Protein AF-A0A1G3KJ27-F1 (afdb_monomer_lite)

pLDDT: mean 82.09, std 8.96, range [42.94, 95.56]

Radius of gyration: 30.32 Å; chains: 1; bounding box: 65×35×82 Å

Structure (mmCIF, N/CA/C/O backbone):
data_AF-A0A1G3KJ27-F1
#
_entry.id   AF-A0A1G3KJ27-F1
#
loop_
_atom_site.group_PDB
_atom_site.id
_atom_site.type_symbol
_atom_site.label_atom_id
_atom_site.label_alt_id
_atom_site.label_comp_id
_atom_site.label_asym_id
_atom_site.label_entity_id
_atom_site.label_seq_id
_atom_site.pdbx_PDB_ins_code
_atom_site.Cartn_x
_atom_site.Cartn_y
_atom_site.Cartn_z
_atom_site.occupancy
_atom_site.B_iso_or_equiv
_atom_site.auth_seq_id
_atom_site.auth_comp_id
_atom_site.auth_asym_id
_atom_site.auth_atom_id
_atom_site.pdbx_PDB_model_num
ATOM 1 N N . MET A 1 1 ? 21.278 -8.487 -33.371 1.00 42.94 1 MET A N 1
ATOM 2 C CA . MET A 1 1 ? 21.089 -7.190 -32.695 1.00 42.94 1 MET A CA 1
ATOM 3 C C . MET A 1 1 ? 19.735 -7.214 -31.997 1.00 42.94 1 MET A C 1
ATOM 5 O O . MET A 1 1 ? 18.710 -7.080 -32.658 1.00 42.94 1 MET A O 1
ATOM 9 N N . GLN A 1 2 ? 19.700 -7.519 -30.700 1.00 53.06 2 GLN A N 1
ATOM 10 C CA . GLN A 1 2 ? 18.449 -7.498 -29.937 1.00 53.06 2 GLN A CA 1
ATOM 11 C C . GLN A 1 2 ? 18.100 -6.024 -29.682 1.00 53.06 2 GLN A C 1
ATOM 13 O O . GLN A 1 2 ? 18.900 -5.280 -29.116 1.00 53.06 2 GLN A O 1
ATOM 18 N N . LYS A 1 3 ? 16.965 -5.556 -30.211 1.00 62.44 3 LYS A N 1
ATOM 1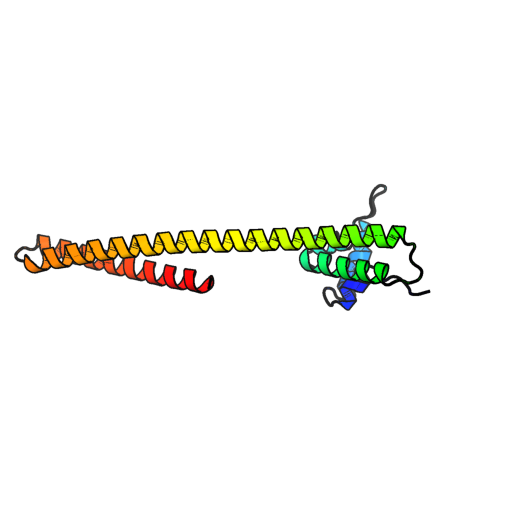9 C CA . LYS A 1 3 ? 16.543 -4.157 -30.074 1.00 62.44 3 LYS A CA 1
ATOM 20 C C . LYS A 1 3 ? 16.188 -3.912 -28.605 1.00 62.44 3 LYS A C 1
ATOM 22 O O . LYS A 1 3 ? 15.282 -4.560 -28.094 1.00 62.44 3 LYS A O 1
ATOM 27 N N . ARG A 1 4 ? 16.905 -2.999 -27.940 1.00 67.38 4 ARG A N 1
ATOM 28 C CA . ARG A 1 4 ? 16.575 -2.572 -26.572 1.00 67.38 4 ARG A CA 1
ATOM 29 C C . ARG A 1 4 ? 15.178 -1.968 -26.567 1.00 67.38 4 ARG A C 1
ATOM 31 O O . ARG A 1 4 ? 14.914 -1.079 -27.381 1.00 67.38 4 ARG A O 1
ATOM 38 N N . LYS A 1 5 ? 14.315 -2.446 -25.672 1.00 79.00 5 LYS A N 1
ATOM 39 C CA . LYS A 1 5 ? 12.977 -1.884 -25.514 1.00 79.00 5 LYS A CA 1
ATOM 40 C C . LYS A 1 5 ? 13.059 -0.535 -24.816 1.00 79.00 5 LYS A C 1
ATOM 42 O O . LYS A 1 5 ? 13.809 -0.358 -23.853 1.00 79.00 5 LYS A O 1
ATOM 47 N N . PHE A 1 6 ? 12.302 0.434 -25.311 1.00 85.62 6 PHE A N 1
ATOM 48 C CA . PHE A 1 6 ? 12.149 1.715 -24.629 1.00 85.62 6 PHE A CA 1
ATOM 49 C C . PHE A 1 6 ? 11.209 1.569 -23.432 1.00 85.62 6 PHE A C 1
ATOM 51 O O . PHE A 1 6 ? 10.337 0.705 -23.418 1.00 85.62 6 PHE A O 1
ATOM 58 N N . ILE A 1 7 ? 11.319 2.473 -22.454 1.00 87.88 7 ILE A N 1
ATOM 59 C CA . ILE A 1 7 ? 10.466 2.441 -21.256 1.00 87.88 7 ILE A CA 1
ATOM 60 C C . ILE A 1 7 ? 8.968 2.423 -21.596 1.00 87.88 7 ILE A C 1
ATOM 62 O O . ILE A 1 7 ? 8.204 1.725 -20.946 1.00 87.88 7 ILE A O 1
ATOM 66 N N . GLY A 1 8 ? 8.551 3.130 -22.653 1.00 88.94 8 GLY A N 1
ATOM 67 C CA . GLY A 1 8 ? 7.165 3.117 -23.125 1.00 88.94 8 GLY A CA 1
ATOM 68 C C . GLY A 1 8 ? 6.716 1.758 -23.670 1.00 88.94 8 GLY A C 1
ATOM 69 O O . GLY A 1 8 ? 5.588 1.356 -23.423 1.00 88.94 8 GLY A O 1
ATOM 70 N N . GLU A 1 9 ? 7.601 1.029 -24.355 1.00 90.31 9 GLU A N 1
ATOM 71 C CA . GLU A 1 9 ? 7.321 -0.328 -24.848 1.00 90.31 9 GLU A CA 1
ATOM 72 C C . GLU A 1 9 ? 7.234 -1.317 -23.676 1.00 90.31 9 GLU A C 1
ATOM 74 O O . GLU A 1 9 ? 6.332 -2.142 -23.631 1.00 90.31 9 GLU A O 1
ATOM 79 N N . ILE A 1 10 ? 8.103 -1.177 -22.670 1.00 91.69 10 ILE A N 1
ATOM 80 C CA . ILE A 1 10 ? 8.050 -2.003 -21.453 1.00 91.69 10 ILE A CA 1
ATOM 81 C C . ILE A 1 10 ? 6.758 -1.737 -20.667 1.00 91.69 10 ILE A C 1
ATOM 83 O O . ILE A 1 10 ? 6.127 -2.669 -20.180 1.00 91.69 10 ILE A O 1
ATOM 87 N N . LEU A 1 11 ? 6.329 -0.477 -20.560 1.00 92.44 11 LEU A N 1
ATOM 88 C CA . LEU A 1 11 ? 5.065 -0.122 -19.908 1.00 92.44 11 LEU A CA 1
ATOM 89 C C . LEU A 1 11 ? 3.842 -0.699 -20.643 1.00 92.44 11 LEU A C 1
ATOM 91 O O . LEU A 1 11 ? 2.867 -1.059 -19.981 1.00 92.44 11 LEU A O 1
ATOM 95 N N . LEU A 1 12 ? 3.893 -0.805 -21.977 1.00 94.12 12 LEU A N 1
ATOM 96 C CA . LEU A 1 12 ? 2.878 -1.506 -22.773 1.00 94.12 12 LEU A CA 1
ATOM 97 C C . LEU A 1 12 ? 2.897 -3.012 -22.501 1.00 94.12 12 LEU A C 1
ATOM 99 O O . LEU A 1 12 ? 1.847 -3.594 -22.242 1.00 94.12 12 LEU A O 1
ATOM 103 N N . ASP A 1 13 ? 4.080 -3.631 -22.511 1.00 92.75 13 ASP A N 1
ATOM 104 C CA . ASP A 1 13 ? 4.242 -5.072 -22.279 1.00 92.75 13 ASP A CA 1
ATOM 105 C C . ASP A 1 13 ? 3.758 -5.496 -20.884 1.00 92.75 13 ASP A C 1
ATOM 107 O O . ASP A 1 13 ? 3.180 -6.571 -20.723 1.00 92.75 13 ASP A O 1
ATOM 111 N N . LEU A 1 14 ? 3.963 -4.643 -19.875 1.00 91.69 14 LEU A N 1
ATOM 112 C CA . LEU A 1 14 ? 3.459 -4.840 -18.511 1.00 91.69 14 LEU A CA 1
ATOM 113 C C . LEU A 1 14 ? 1.955 -4.534 -18.374 1.00 91.69 14 LEU A C 1
ATOM 115 O O . LEU A 1 14 ? 1.375 -4.765 -17.314 1.00 91.69 14 LEU A O 1
ATOM 119 N N . GLY A 1 15 ? 1.311 -4.008 -19.420 1.00 93.44 15 GLY A N 1
ATOM 120 C CA . GLY A 1 15 ? -0.110 -3.658 -19.423 1.00 93.44 15 GLY A CA 1
ATOM 121 C C . GLY A 1 15 ? -0.459 -2.431 -18.575 1.00 93.44 15 GLY A C 1
ATOM 122 O O . GLY A 1 15 ? -1.625 -2.245 -18.227 1.00 93.44 15 GLY A O 1
ATOM 123 N N . TYR A 1 16 ? 0.524 -1.599 -18.218 1.00 95.38 16 TYR A N 1
ATOM 124 C CA . TYR A 1 16 ? 0.311 -0.395 -17.400 1.00 95.38 16 TYR A CA 1
ATOM 125 C C . TYR A 1 16 ? -0.244 0.774 -18.200 1.00 95.38 16 TYR A C 1
ATOM 127 O O . TYR A 1 16 ? -0.912 1.637 -17.638 1.00 95.38 16 TYR A O 1
ATOM 135 N N . ILE A 1 17 ? 0.016 0.792 -19.502 1.00 94.62 17 ILE A N 1
ATOM 136 C CA . ILE A 1 17 ? -0.533 1.767 -20.440 1.00 94.62 17 ILE A CA 1
ATOM 137 C C . ILE A 1 17 ? -1.077 1.039 -21.666 1.00 94.62 17 ILE A C 1
ATOM 139 O O . ILE A 1 17 ? -0.707 -0.106 -21.929 1.00 94.62 17 ILE A O 1
ATOM 143 N N . LYS A 1 18 ? -1.946 1.698 -22.430 1.00 95.56 18 LYS A N 1
ATOM 144 C CA . LYS A 1 18 ? -2.388 1.225 -23.749 1.00 95.56 18 LYS A CA 1
ATOM 145 C C . LYS A 1 18 ? -1.639 1.956 -24.856 1.00 95.56 18 LYS A C 1
ATOM 147 O O . LYS A 1 18 ? -1.078 3.030 -24.636 1.00 95.56 18 LYS A O 1
ATOM 152 N N . ASP A 1 19 ? -1.704 1.424 -26.077 1.00 94.00 19 ASP A N 1
ATOM 153 C CA . ASP A 1 19 ? -1.091 2.057 -27.254 1.00 94.00 19 ASP A CA 1
ATOM 154 C C . ASP A 1 19 ? -1.538 3.515 -27.418 1.00 94.00 19 ASP A C 1
ATOM 156 O O . ASP A 1 19 ? -0.727 4.394 -27.701 1.00 94.00 19 ASP A O 1
ATOM 160 N N . TYR A 1 20 ? -2.824 3.784 -27.172 1.00 94.62 20 TYR A N 1
ATOM 161 C CA . TYR A 1 20 ? -3.390 5.132 -27.200 1.00 94.62 20 TYR A CA 1
ATOM 162 C C . TYR A 1 20 ? -2.696 6.081 -26.212 1.00 94.62 20 TYR A C 1
ATOM 164 O O . TYR A 1 20 ? -2.333 7.198 -26.582 1.00 94.62 20 TYR A O 1
ATOM 172 N N . ASP A 1 21 ? -2.452 5.631 -24.981 1.00 92.06 21 ASP A N 1
ATOM 173 C CA . ASP A 1 21 ? -1.809 6.439 -23.943 1.00 92.06 21 ASP A CA 1
ATOM 174 C C . ASP A 1 21 ? -0.360 6.762 -24.327 1.00 92.06 21 ASP A C 1
ATOM 176 O O . ASP A 1 21 ? 0.080 7.909 -24.200 1.00 92.06 21 ASP A O 1
ATOM 180 N N . LEU A 1 22 ? 0.361 5.780 -24.884 1.00 92.50 22 LEU A N 1
ATOM 181 C CA . LEU A 1 22 ? 1.730 5.976 -25.357 1.00 92.50 22 LEU A CA 1
ATOM 182 C C . LEU A 1 22 ? 1.796 6.942 -26.554 1.00 92.50 22 LEU A C 1
ATOM 184 O O . LEU A 1 22 ? 2.659 7.818 -26.599 1.00 92.50 22 LEU A O 1
ATOM 188 N N . GLN A 1 23 ? 0.889 6.832 -27.525 1.00 93.00 23 GLN A N 1
ATOM 189 C CA . GLN A 1 23 ? 0.871 7.744 -28.676 1.00 93.00 23 GLN A CA 1
ATOM 190 C C . GLN A 1 23 ? 0.544 9.185 -28.266 1.00 93.00 23 GLN A C 1
ATOM 192 O O . GLN A 1 23 ? 1.162 10.137 -28.765 1.00 93.00 23 GLN A O 1
ATOM 197 N N . ASN A 1 24 ? -0.382 9.356 -27.323 1.00 92.81 24 ASN A N 1
ATOM 198 C CA . ASN A 1 24 ? -0.734 10.671 -26.798 1.00 92.81 24 ASN A CA 1
ATOM 199 C C . ASN A 1 24 ? 0.436 11.297 -26.052 1.00 92.81 24 ASN A C 1
ATOM 201 O O . ASN A 1 24 ? 0.801 12.438 -26.339 1.00 92.81 24 ASN A O 1
ATOM 205 N N . ILE A 1 25 ? 1.077 10.543 -25.154 1.00 92.12 25 ILE A N 1
ATOM 206 C CA . ILE A 1 25 ? 2.178 11.083 -24.360 1.00 92.12 25 ILE A CA 1
ATOM 207 C C . ILE A 1 25 ? 3.388 11.432 -25.227 1.00 92.12 25 ILE A C 1
ATOM 209 O O . ILE A 1 25 ? 4.013 12.465 -25.009 1.00 92.12 25 ILE A O 1
ATOM 213 N N . LEU A 1 26 ? 3.684 10.640 -26.263 1.00 90.38 26 LEU A N 1
ATOM 214 C CA . LEU A 1 26 ? 4.748 10.939 -27.226 1.00 90.38 26 LEU A CA 1
ATOM 215 C C . LEU A 1 26 ? 4.446 12.201 -28.042 1.00 90.38 26 LEU A C 1
ATOM 217 O O . LEU A 1 26 ? 5.341 13.002 -28.321 1.00 90.38 26 LEU A O 1
ATOM 221 N N . SER A 1 27 ? 3.185 12.391 -28.429 1.00 89.50 27 SER A N 1
ATOM 222 C CA . SER A 1 27 ? 2.746 13.592 -29.143 1.00 89.50 27 SER A CA 1
ATOM 223 C C . SER A 1 27 ? 2.854 14.836 -28.265 1.00 89.50 27 SER A C 1
ATOM 225 O O . SER A 1 27 ? 3.262 15.896 -28.738 1.00 89.50 27 SER A O 1
ATOM 227 N N . GLU A 1 28 ? 2.533 14.715 -26.982 1.00 87.50 28 GLU A N 1
ATOM 228 C CA . GLU A 1 28 ? 2.683 15.796 -26.013 1.00 87.50 28 GLU A CA 1
ATOM 229 C C . GLU A 1 28 ? 4.143 16.092 -25.671 1.00 87.50 28 GLU A C 1
ATOM 231 O O . GLU A 1 28 ? 4.545 17.252 -25.695 1.00 87.50 28 GLU A O 1
ATOM 236 N N . GLN A 1 29 ? 4.970 15.069 -25.454 1.00 87.56 29 GLN A N 1
ATOM 237 C CA . GLN A 1 29 ? 6.406 15.217 -25.213 1.00 87.56 29 GLN A CA 1
ATOM 238 C C . GLN A 1 29 ? 7.084 16.012 -26.341 1.00 87.56 29 GLN A C 1
ATOM 240 O O . GLN A 1 29 ? 7.940 16.856 -26.081 1.00 87.56 29 GLN A O 1
ATOM 245 N N . LYS A 1 30 ? 6.669 15.787 -27.597 1.00 85.56 30 LYS A N 1
ATOM 246 C CA . LYS A 1 30 ? 7.140 16.557 -28.760 1.00 85.56 30 LYS A CA 1
ATOM 247 C C . LYS A 1 30 ? 6.713 18.024 -28.716 1.00 85.56 30 LYS A C 1
ATOM 249 O O . LYS A 1 30 ? 7.499 18.874 -29.116 1.00 85.56 30 LYS A O 1
ATOM 254 N N . LYS A 1 31 ? 5.496 18.321 -28.249 1.00 85.06 31 LYS A N 1
ATOM 255 C CA . LYS A 1 31 ? 4.985 19.698 -28.103 1.00 85.06 31 LYS A CA 1
ATOM 256 C C . LYS A 1 31 ? 5.655 20.447 -26.951 1.00 85.06 31 LYS A C 1
ATOM 258 O O . LYS A 1 31 ? 5.819 21.654 -27.036 1.00 85.06 31 LYS A O 1
ATOM 263 N N . LEU A 1 32 ? 6.035 19.726 -25.899 1.00 80.62 32 LEU A N 1
ATOM 264 C CA . LEU A 1 32 ? 6.715 20.251 -24.711 1.00 80.62 32 LEU A CA 1
ATOM 265 C C . LEU A 1 32 ? 8.235 20.356 -24.882 1.00 80.62 32 LEU A C 1
ATOM 267 O O . LEU A 1 32 ? 8.937 20.728 -23.942 1.00 80.62 32 LEU A O 1
ATOM 271 N N . LYS A 1 33 ? 8.759 19.996 -26.059 1.00 74.75 33 LYS A N 1
ATOM 272 C CA . LYS A 1 33 ? 10.178 20.120 -26.369 1.00 74.75 33 LYS A CA 1
ATOM 273 C C . LYS A 1 33 ? 10.539 21.604 -26.473 1.00 74.75 33 LYS A C 1
ATOM 275 O O . LYS A 1 33 ? 10.379 22.207 -27.529 1.00 74.75 33 LYS A O 1
ATOM 280 N N . ASN A 1 34 ? 11.048 22.151 -25.377 1.00 71.62 34 ASN A N 1
ATOM 281 C CA . ASN A 1 34 ? 11.721 23.446 -25.346 1.00 71.62 34 ASN A CA 1
ATOM 282 C C . ASN A 1 34 ? 13.229 23.249 -25.580 1.00 71.62 34 ASN A C 1
ATOM 284 O O . ASN A 1 34 ? 13.732 22.131 -25.428 1.00 71.62 34 ASN A O 1
ATOM 288 N N . ASP A 1 35 ? 13.941 24.324 -25.927 1.00 63.22 35 ASP A N 1
ATOM 289 C CA . ASP A 1 35 ? 15.334 24.275 -26.404 1.00 63.22 35 ASP A CA 1
ATOM 290 C C . ASP A 1 35 ? 16.327 23.596 -25.435 1.00 63.22 35 ASP A C 1
ATOM 292 O O . ASP A 1 35 ? 17.317 23.031 -25.894 1.00 63.22 35 ASP A O 1
ATOM 296 N N . ASP A 1 36 ? 16.020 23.522 -24.132 1.00 61.97 36 ASP A N 1
ATOM 297 C CA . ASP A 1 36 ? 16.957 23.013 -23.117 1.00 61.97 36 ASP A CA 1
ATOM 298 C C . ASP A 1 36 ? 16.576 21.680 -22.445 1.00 61.97 36 ASP A C 1
ATOM 300 O O . ASP A 1 36 ? 17.402 21.096 -21.736 1.00 61.97 36 ASP A O 1
ATOM 304 N N . LYS A 1 37 ? 15.355 21.144 -22.621 1.00 71.38 37 LYS A N 1
ATOM 305 C CA . LYS A 1 37 ? 14.978 19.879 -21.953 1.00 71.38 37 LYS A CA 1
ATOM 306 C C . LYS A 1 37 ? 13.804 19.160 -22.611 1.00 71.38 37 LYS A C 1
ATOM 308 O O . LYS A 1 37 ? 12.714 19.709 -22.738 1.00 71.38 37 LYS A O 1
ATOM 313 N N . LEU A 1 38 ? 14.005 17.881 -22.941 1.00 77.00 38 LEU A N 1
ATOM 314 C CA . LEU A 1 38 ? 12.916 16.973 -23.299 1.00 77.00 38 LEU A CA 1
ATOM 315 C C . LEU A 1 38 ? 12.393 16.290 -22.019 1.00 77.00 38 LEU A C 1
ATOM 317 O O . LEU A 1 38 ? 13.179 15.622 -21.340 1.00 77.00 38 LEU A O 1
ATOM 321 N N . PRO A 1 39 ? 11.105 16.437 -21.664 1.00 81.19 39 PRO A N 1
ATOM 322 C CA . PRO A 1 39 ? 10.543 15.771 -20.491 1.00 81.19 39 PRO A CA 1
ATOM 323 C C . PRO A 1 39 ? 10.595 14.243 -20.636 1.00 81.19 39 PRO A C 1
ATOM 325 O O . PRO A 1 39 ? 10.456 13.711 -21.737 1.00 81.19 39 PRO A O 1
ATOM 328 N N . LEU A 1 40 ? 10.814 13.523 -19.533 1.00 87.69 40 LEU A N 1
ATOM 329 C CA . LEU A 1 40 ? 10.863 12.058 -19.530 1.00 87.69 40 LE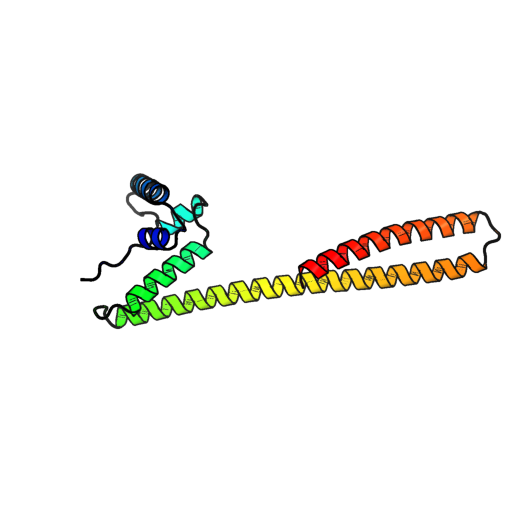U A CA 1
ATOM 330 C C . LEU A 1 40 ? 9.444 11.486 -19.654 1.00 87.69 40 LEU A C 1
ATOM 332 O O . LEU A 1 40 ? 8.547 11.907 -18.930 1.00 87.69 40 LEU A O 1
ATOM 336 N N . ILE A 1 41 ? 9.253 10.489 -20.525 1.00 89.50 41 ILE A N 1
ATOM 337 C CA . ILE A 1 41 ? 7.935 9.863 -20.759 1.00 89.50 41 ILE A CA 1
ATOM 338 C C . ILE A 1 41 ? 7.333 9.329 -19.456 1.00 89.50 41 ILE A C 1
ATOM 340 O O . ILE A 1 41 ? 6.154 9.542 -19.198 1.00 89.50 41 ILE A O 1
ATOM 344 N N . GLY A 1 42 ? 8.144 8.662 -18.630 1.00 89.94 42 GLY A N 1
ATOM 345 C CA . GLY A 1 42 ? 7.682 8.100 -17.361 1.00 89.94 42 GLY A CA 1
ATOM 346 C C . GLY A 1 42 ? 7.119 9.157 -16.410 1.00 89.94 42 GLY A C 1
ATOM 347 O O . GLY A 1 42 ? 6.062 8.944 -15.828 1.00 89.94 42 GLY A O 1
ATOM 348 N N . GLU A 1 43 ? 7.775 10.314 -16.311 1.00 90.12 43 GLU A N 1
ATOM 349 C CA . GLU A 1 43 ? 7.324 11.410 -15.445 1.00 90.12 43 GLU A CA 1
ATOM 350 C C . GLU A 1 43 ? 6.031 12.039 -15.976 1.00 90.12 43 GLU A C 1
ATOM 352 O O . GLU A 1 43 ? 5.085 12.220 -15.218 1.00 90.12 43 GLU A O 1
ATOM 357 N N . LEU A 1 44 ? 5.927 12.256 -17.293 1.00 91.12 44 LEU A N 1
ATOM 358 C CA . LEU A 1 44 ? 4.696 12.766 -17.910 1.00 91.12 44 LEU A CA 1
ATOM 359 C C . LEU A 1 44 ? 3.492 11.833 -17.687 1.00 91.12 44 LEU A C 1
ATOM 361 O O . LEU A 1 44 ? 2.366 12.294 -17.497 1.00 91.12 44 LEU A O 1
ATOM 365 N N . LEU A 1 45 ? 3.710 10.514 -17.713 1.00 92.62 45 LEU A N 1
ATOM 366 C CA . LEU A 1 45 ? 2.657 9.533 -17.434 1.00 92.62 45 LEU A CA 1
ATOM 367 C C . LEU A 1 45 ? 2.214 9.566 -15.961 1.00 92.62 45 LEU A C 1
ATOM 369 O O . LEU A 1 45 ? 1.026 9.378 -15.690 1.00 92.62 45 LEU A O 1
ATOM 373 N N . ILE A 1 46 ? 3.134 9.830 -15.026 1.00 93.31 46 ILE A N 1
ATOM 374 C CA . ILE A 1 46 ? 2.811 10.023 -13.603 1.00 93.31 46 ILE A CA 1
ATOM 375 C C . ILE A 1 46 ? 2.045 11.329 -13.397 1.00 93.31 46 ILE A C 1
ATOM 377 O O . ILE A 1 46 ? 1.015 11.325 -12.730 1.00 93.31 46 ILE A O 1
ATOM 381 N N . GLU A 1 47 ? 2.497 12.434 -13.995 1.00 91.06 47 GLU A N 1
ATOM 382 C CA . GLU A 1 47 ? 1.836 13.745 -13.892 1.00 91.06 47 GLU A CA 1
ATOM 383 C C . GLU A 1 47 ? 0.378 13.697 -14.369 1.00 91.06 47 GLU A C 1
ATOM 385 O O . GLU A 1 47 ? -0.492 14.378 -13.824 1.00 91.06 47 GLU A O 1
ATOM 390 N N . LYS A 1 48 ? 0.088 12.845 -15.356 1.00 90.81 48 LYS A N 1
ATOM 391 C CA . LYS A 1 48 ? -1.271 12.604 -15.860 1.00 90.81 48 LYS A CA 1
ATOM 392 C C . LYS A 1 48 ? -2.056 11.546 -15.091 1.00 90.81 48 LYS A C 1
ATOM 394 O O . LYS A 1 48 ? -3.188 11.259 -15.473 1.00 90.81 48 LYS A O 1
ATOM 399 N N . ASN A 1 49 ? -1.485 10.967 -14.036 1.00 93.19 49 ASN A N 1
ATOM 400 C CA . ASN A 1 49 ? -2.051 9.850 -13.278 1.00 93.19 49 ASN A CA 1
ATOM 401 C C . ASN A 1 49 ? -2.403 8.627 -14.148 1.00 93.19 49 ASN A C 1
ATOM 403 O O . ASN A 1 49 ? -3.310 7.869 -13.814 1.00 93.19 49 ASN A O 1
ATOM 407 N N . ILE A 1 50 ? -1.702 8.435 -15.270 1.00 94.62 50 ILE A N 1
ATOM 408 C CA . ILE A 1 50 ? -1.881 7.261 -16.138 1.00 94.62 50 ILE A CA 1
ATOM 409 C C . ILE A 1 50 ? -1.173 6.057 -15.513 1.00 94.62 50 ILE A C 1
ATOM 411 O O . ILE A 1 50 ? -1.702 4.950 -15.524 1.00 94.62 50 ILE A O 1
ATOM 415 N N . ILE A 1 51 ? 0.007 6.286 -14.931 1.00 93.88 51 ILE A N 1
ATOM 416 C CA . ILE A 1 51 ? 0.747 5.279 -14.169 1.00 93.88 51 ILE A CA 1
ATOM 417 C C . ILE A 1 51 ? 1.093 5.808 -12.781 1.00 93.88 51 ILE A C 1
ATOM 419 O O . ILE A 1 51 ? 1.210 7.010 -12.550 1.00 93.88 51 ILE A O 1
ATOM 423 N N . THR A 1 52 ? 1.323 4.890 -11.854 1.00 91.94 52 THR A N 1
ATOM 424 C CA . THR A 1 52 ? 1.864 5.186 -10.529 1.00 91.94 52 THR A CA 1
ATOM 425 C C . THR A 1 52 ? 3.391 5.176 -10.540 1.00 91.94 52 THR A C 1
ATOM 427 O O . THR A 1 52 ? 4.036 4.535 -11.374 1.00 91.94 52 THR A O 1
ATOM 430 N N . ARG A 1 53 ? 4.000 5.817 -9.536 1.00 90.12 53 ARG A N 1
ATOM 431 C CA . ARG A 1 53 ? 5.457 5.780 -9.345 1.00 90.12 53 ARG A CA 1
ATOM 432 C C . ARG A 1 53 ? 5.994 4.360 -9.142 1.00 90.12 53 ARG A C 1
ATOM 434 O O . ARG A 1 53 ? 7.094 4.057 -9.593 1.00 90.12 53 ARG A O 1
ATOM 441 N N . LYS A 1 54 ? 5.198 3.481 -8.523 1.00 88.12 54 LYS A N 1
ATOM 442 C CA . LYS A 1 54 ? 5.525 2.059 -8.357 1.00 88.12 54 LYS A CA 1
ATOM 443 C C . LYS A 1 54 ? 5.608 1.344 -9.709 1.00 88.12 54 LYS A C 1
ATOM 445 O O . LYS A 1 54 ? 6.611 0.700 -9.991 1.00 88.12 54 LYS A O 1
ATOM 450 N N . GLN A 1 55 ? 4.603 1.530 -10.563 1.00 91.12 55 GLN A N 1
ATOM 451 C CA . GLN A 1 55 ? 4.574 0.953 -11.913 1.00 91.12 55 GLN A CA 1
ATOM 452 C C . GLN A 1 55 ? 5.748 1.438 -12.774 1.00 91.12 55 GLN A C 1
ATOM 454 O O . GLN A 1 55 ? 6.362 0.644 -13.486 1.00 91.12 55 GLN A O 1
ATOM 459 N N . LEU A 1 56 ? 6.120 2.721 -12.668 1.00 91.88 56 LEU A N 1
ATOM 460 C CA . LEU A 1 56 ? 7.310 3.236 -13.349 1.00 91.88 56 LEU A CA 1
ATOM 461 C C . LEU A 1 56 ? 8.604 2.594 -12.818 1.00 91.88 56 LEU A C 1
ATOM 463 O O . LEU A 1 56 ? 9.449 2.191 -13.617 1.00 91.88 56 LEU A O 1
ATOM 467 N N . LYS A 1 57 ? 8.760 2.466 -11.491 1.00 89.50 57 LYS A N 1
ATOM 468 C CA . LYS A 1 57 ? 9.916 1.788 -10.872 1.00 89.50 57 LYS A CA 1
ATOM 469 C C . LYS A 1 57 ? 10.039 0.338 -11.361 1.00 89.50 57 LYS A C 1
ATOM 471 O O . LYS A 1 57 ? 11.134 -0.085 -11.721 1.00 89.50 57 LYS A O 1
ATOM 476 N N . GLU A 1 58 ? 8.939 -0.407 -11.428 1.00 89.25 58 GLU A N 1
ATOM 477 C CA . GLU A 1 58 ? 8.926 -1.788 -11.935 1.00 89.25 58 GLU A CA 1
ATOM 478 C C . GLU A 1 58 ? 9.341 -1.870 -13.411 1.00 89.25 58 GLU A C 1
ATOM 480 O O . GLU A 1 58 ? 10.208 -2.671 -13.764 1.00 89.25 58 GLU A O 1
ATOM 485 N N . ALA A 1 59 ? 8.810 -0.993 -14.266 1.00 90.19 59 ALA A N 1
ATOM 486 C CA . ALA A 1 59 ? 9.202 -0.933 -15.674 1.00 90.19 59 ALA A CA 1
ATOM 487 C C . ALA A 1 59 ? 10.694 -0.589 -15.851 1.00 90.19 59 ALA A C 1
ATOM 489 O O . ALA A 1 59 ? 11.380 -1.175 -16.693 1.00 90.19 59 ALA A O 1
ATOM 490 N N . LEU A 1 60 ? 11.231 0.311 -15.020 1.00 89.00 60 LEU A N 1
ATOM 491 C CA . LEU A 1 60 ? 12.662 0.618 -14.994 1.00 89.00 60 LEU A CA 1
ATOM 492 C C . LEU A 1 60 ? 13.491 -0.600 -14.575 1.00 89.00 60 LEU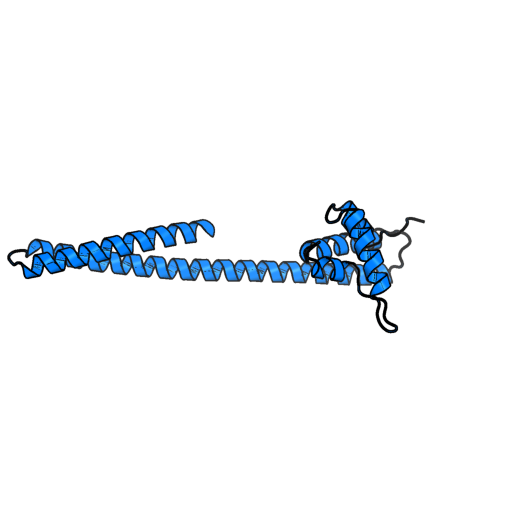 A C 1
ATOM 494 O O . LEU A 1 60 ? 14.489 -0.896 -15.227 1.00 89.00 60 LEU A O 1
ATOM 498 N N . LYS A 1 61 ? 13.071 -1.355 -13.552 1.00 87.94 61 LYS A N 1
ATOM 499 C CA . LYS A 1 61 ? 13.756 -2.599 -13.160 1.00 87.94 61 LYS A CA 1
ATOM 500 C C . LYS A 1 61 ? 13.795 -3.609 -14.306 1.00 87.94 61 LYS A C 1
ATOM 502 O O . LYS A 1 61 ? 14.863 -4.146 -14.590 1.00 87.94 61 LYS A O 1
ATOM 507 N N . HIS A 1 62 ? 12.676 -3.815 -15.000 1.00 87.88 62 HIS A N 1
ATOM 508 C CA . HIS A 1 62 ? 12.624 -4.682 -16.181 1.00 87.88 62 HIS A CA 1
ATOM 509 C C . HIS A 1 62 ? 13.617 -4.238 -17.263 1.00 87.88 62 HIS A C 1
ATOM 511 O O . HIS A 1 62 ? 14.385 -5.060 -17.763 1.00 87.88 62 HIS A O 1
ATOM 517 N N . SER A 1 63 ? 13.680 -2.935 -17.556 1.00 86.44 63 SER A N 1
ATOM 518 C CA . SER A 1 63 ? 14.644 -2.382 -18.516 1.00 86.44 63 SER A CA 1
ATOM 519 C C . SER A 1 63 ? 16.098 -2.644 -18.114 1.00 86.44 63 SER A C 1
ATOM 521 O O . SER A 1 63 ? 16.924 -2.990 -18.958 1.00 86.44 63 SER A O 1
ATOM 523 N N . LEU A 1 64 ? 16.423 -2.476 -16.832 1.00 84.56 64 LEU A N 1
ATOM 524 C CA . LEU A 1 64 ? 17.778 -2.660 -16.314 1.00 84.56 64 LEU A CA 1
ATOM 525 C C . LEU A 1 64 ? 18.180 -4.146 -16.319 1.00 84.56 64 LEU A C 1
ATOM 527 O O . LEU A 1 64 ? 19.313 -4.478 -16.664 1.00 84.56 64 LEU A O 1
ATOM 531 N N . LEU A 1 65 ? 17.249 -5.055 -16.015 1.00 84.94 65 LEU A N 1
ATOM 532 C CA . LEU A 1 65 ? 17.481 -6.501 -16.095 1.00 84.94 65 LEU A CA 1
ATOM 533 C C . LEU A 1 65 ? 17.756 -6.966 -17.533 1.00 84.94 65 LEU A C 1
ATOM 535 O O . LEU A 1 65 ? 18.632 -7.807 -17.739 1.00 84.94 65 LEU A O 1
ATOM 539 N N . GLU A 1 66 ? 17.073 -6.401 -18.535 1.00 83.94 66 GLU A N 1
ATOM 540 C CA . GLU A 1 66 ? 17.380 -6.680 -19.947 1.00 83.94 66 GLU A CA 1
ATOM 541 C C . GLU A 1 66 ? 18.820 -6.278 -20.310 1.00 83.94 66 GLU A C 1
ATOM 543 O O . GLU A 1 66 ? 19.507 -7.025 -21.005 1.00 83.94 66 GLU A O 1
ATOM 548 N N . ILE A 1 67 ? 19.316 -5.147 -19.791 1.00 83.12 67 ILE A N 1
ATOM 549 C CA . ILE A 1 67 ? 20.690 -4.672 -20.037 1.00 83.12 67 ILE A CA 1
ATOM 550 C C . ILE A 1 67 ? 21.732 -5.588 -19.384 1.00 83.12 67 ILE A C 1
ATOM 552 O O . ILE A 1 67 ? 22.786 -5.838 -19.969 1.00 83.12 67 ILE A O 1
ATOM 556 N N . ILE A 1 68 ? 21.459 -6.095 -18.181 1.00 81.62 68 ILE A N 1
ATOM 557 C CA . ILE A 1 68 ? 22.377 -7.010 -17.484 1.00 81.62 68 ILE A CA 1
ATOM 558 C C . ILE A 1 68 ? 22.507 -8.332 -18.243 1.00 81.62 68 ILE A C 1
ATOM 560 O O . ILE A 1 68 ? 23.611 -8.864 -18.378 1.00 81.62 68 ILE A O 1
ATOM 564 N N . ASN A 1 69 ? 21.391 -8.834 -18.771 1.00 81.62 69 ASN A N 1
ATOM 565 C CA . ASN A 1 69 ? 21.330 -10.103 -19.493 1.00 81.62 69 ASN A CA 1
ATOM 566 C C . ASN A 1 69 ? 21.828 -10.010 -20.948 1.00 81.62 69 ASN A C 1
ATOM 568 O O . ASN A 1 69 ? 22.030 -11.040 -21.597 1.00 81.62 69 ASN A O 1
ATOM 572 N N . ASP A 1 70 ? 22.063 -8.799 -21.459 1.00 81.19 70 ASP A N 1
ATOM 573 C CA . ASP A 1 70 ? 22.628 -8.560 -22.785 1.00 81.19 70 ASP A CA 1
ATOM 574 C C . ASP A 1 70 ? 24.092 -9.040 -22.846 1.00 81.19 70 ASP A C 1
ATOM 576 O O . ASP A 1 70 ? 24.998 -8.502 -22.199 1.00 81.19 70 ASP A O 1
ATOM 580 N N . LYS A 1 71 ? 24.347 -10.082 -23.647 1.00 74.50 71 LYS A N 1
ATOM 581 C CA . LYS A 1 71 ? 25.689 -10.661 -23.831 1.00 74.50 71 LYS A CA 1
ATOM 582 C C . LYS A 1 71 ? 26.660 -9.693 -24.512 1.00 74.50 71 LYS A C 1
ATOM 584 O O . LYS A 1 71 ? 27.862 -9.827 -24.309 1.00 74.50 71 LYS A O 1
ATOM 589 N N . GLU A 1 72 ? 26.152 -8.732 -25.279 1.00 79.19 72 GLU A N 1
ATOM 590 C CA . GLU A 1 72 ? 26.948 -7.758 -26.035 1.00 79.19 72 GLU A CA 1
ATOM 591 C C . GLU A 1 72 ? 27.187 -6.457 -25.244 1.00 79.19 72 GLU A C 1
ATOM 593 O O . GLU A 1 72 ? 27.992 -5.613 -25.650 1.00 79.19 72 GLU A O 1
ATOM 598 N N . ALA A 1 73 ? 26.524 -6.272 -24.096 1.00 77.12 73 ALA A N 1
ATOM 599 C CA . ALA A 1 73 ? 26.715 -5.092 -23.261 1.00 77.12 73 ALA A CA 1
ATOM 600 C C . ALA A 1 73 ? 28.084 -5.106 -22.558 1.00 77.12 73 ALA A C 1
ATOM 602 O O . ALA A 1 73 ? 28.479 -6.094 -21.938 1.00 77.12 73 ALA A O 1
ATOM 603 N N . LYS A 1 74 ? 28.784 -3.965 -22.623 1.00 83.38 74 LYS A N 1
ATOM 604 C CA . LYS A 1 74 ? 30.079 -3.742 -21.963 1.00 83.38 74 LYS A CA 1
ATOM 605 C C . LYS A 1 74 ? 29.959 -3.911 -20.448 1.00 83.38 74 LYS A C 1
ATOM 607 O O . LYS A 1 74 ? 29.011 -3.392 -19.857 1.00 83.38 74 LYS A O 1
ATOM 612 N N . ASP A 1 75 ? 30.968 -4.514 -19.827 1.00 81.69 75 ASP A N 1
ATOM 613 C CA . ASP A 1 75 ? 30.988 -4.802 -18.385 1.00 81.69 75 ASP A CA 1
ATOM 614 C C . ASP A 1 75 ? 30.735 -3.558 -17.524 1.00 81.69 75 ASP A C 1
ATOM 616 O O . ASP A 1 75 ? 29.901 -3.590 -16.627 1.00 81.69 75 ASP A O 1
ATOM 620 N N . PHE A 1 76 ? 31.319 -2.411 -17.887 1.00 78.50 76 PHE A N 1
ATOM 621 C CA . PHE A 1 76 ? 31.071 -1.135 -17.203 1.00 78.50 76 PHE A CA 1
ATOM 622 C C . PHE A 1 76 ? 29.585 -0.724 -17.181 1.00 78.50 76 PHE A C 1
ATOM 624 O O . PHE A 1 76 ? 29.079 -0.216 -16.180 1.00 78.50 76 PHE A O 1
ATOM 631 N N . ILE A 1 77 ? 28.855 -0.958 -18.279 1.00 80.50 77 ILE A N 1
ATOM 632 C CA . ILE A 1 77 ? 27.419 -0.649 -18.358 1.00 80.50 77 ILE A CA 1
ATOM 633 C C . ILE A 1 77 ? 26.646 -1.589 -17.432 1.00 80.50 77 ILE A C 1
ATOM 635 O O . ILE A 1 77 ? 25.729 -1.145 -16.742 1.00 80.50 77 ILE A O 1
ATOM 639 N N . LYS A 1 78 ? 27.032 -2.868 -17.374 1.00 79.12 78 LYS A N 1
ATOM 640 C CA . LYS A 1 78 ? 26.413 -3.857 -16.484 1.00 79.12 78 LYS A CA 1
ATOM 641 C C . LYS A 1 78 ? 26.647 -3.509 -15.019 1.00 79.12 78 LYS A C 1
ATOM 643 O O . LYS A 1 78 ? 25.691 -3.493 -14.254 1.00 79.12 78 LYS A O 1
ATOM 648 N N . GLU A 1 79 ? 27.871 -3.158 -14.639 1.00 81.62 79 GLU A N 1
ATOM 649 C CA . GLU A 1 79 ? 28.211 -2.744 -13.272 1.00 81.62 79 GLU A CA 1
ATOM 650 C C . GLU A 1 79 ? 27.430 -1.500 -12.836 1.00 81.62 79 GLU A C 1
ATOM 652 O O . GLU A 1 79 ? 26.823 -1.488 -11.761 1.00 81.62 79 GLU A O 1
ATOM 657 N N . SER A 1 80 ? 27.373 -0.480 -13.698 1.00 81.88 80 SER A N 1
ATOM 658 C CA . SER A 1 80 ? 26.569 0.721 -13.456 1.00 81.88 80 SER A CA 1
ATOM 659 C C . SER A 1 80 ? 25.084 0.379 -13.282 1.00 81.88 80 SER A C 1
ATOM 661 O O . SER A 1 80 ? 24.455 0.844 -12.334 1.00 81.88 80 SER A O 1
ATOM 663 N N . THR A 1 81 ? 24.550 -0.500 -14.131 1.00 82.31 81 THR A N 1
ATOM 664 C CA . THR A 1 81 ? 23.149 -0.949 -14.092 1.00 82.31 81 THR A CA 1
ATOM 665 C C . THR A 1 81 ? 22.827 -1.733 -12.816 1.00 82.31 81 THR A C 1
ATOM 667 O O . THR A 1 81 ? 21.798 -1.491 -12.183 1.00 82.31 81 THR A O 1
ATOM 670 N N . ILE A 1 82 ? 23.720 -2.633 -12.391 1.00 84.00 82 ILE A N 1
ATOM 671 C CA . ILE A 1 82 ? 23.595 -3.397 -11.140 1.00 84.00 82 ILE A CA 1
ATOM 672 C C . ILE A 1 82 ? 23.574 -2.452 -9.936 1.00 84.00 82 ILE A C 1
ATOM 674 O O . ILE A 1 82 ? 22.777 -2.643 -9.019 1.00 84.00 82 ILE A O 1
ATOM 678 N N . SER A 1 83 ? 24.424 -1.423 -9.935 1.00 84.38 83 SER A N 1
ATOM 679 C CA . SER A 1 83 ? 24.426 -0.402 -8.884 1.00 84.38 83 SER A CA 1
ATOM 680 C C . SER A 1 83 ? 23.082 0.331 -8.812 1.00 84.38 83 SER A C 1
ATOM 682 O O . SER A 1 83 ? 22.492 0.435 -7.737 1.00 84.38 83 SER A O 1
ATOM 684 N N . THR A 1 84 ? 22.537 0.756 -9.957 1.00 84.50 84 THR A N 1
ATOM 685 C CA . THR A 1 84 ? 21.221 1.409 -10.021 1.00 84.50 84 THR A CA 1
ATOM 686 C C . THR A 1 84 ? 20.093 0.504 -9.521 1.00 84.50 84 THR A C 1
ATOM 688 O O . THR A 1 84 ? 19.251 0.963 -8.751 1.00 84.50 84 THR A O 1
ATOM 691 N N . LEU A 1 85 ? 20.081 -0.779 -9.901 1.00 85.31 85 LEU A N 1
ATOM 692 C CA . LEU A 1 85 ? 19.089 -1.740 -9.404 1.00 85.31 85 LEU A CA 1
ATOM 693 C C . LEU A 1 85 ? 19.146 -1.895 -7.884 1.00 85.31 85 LEU A C 1
ATOM 695 O O . LEU A 1 85 ? 18.106 -1.815 -7.234 1.00 85.31 85 LEU A O 1
ATOM 699 N N . LYS A 1 86 ? 20.347 -2.036 -7.312 1.00 86.38 86 LYS A N 1
ATOM 700 C CA . LYS A 1 86 ? 20.524 -2.135 -5.855 1.00 86.38 86 LYS A CA 1
ATOM 701 C C . LYS A 1 86 ? 19.990 -0.903 -5.127 1.00 86.38 86 LYS A C 1
ATOM 703 O O . LYS A 1 86 ? 19.378 -1.041 -4.072 1.00 86.38 86 LYS A O 1
ATOM 708 N N . THR A 1 87 ? 20.191 0.291 -5.684 1.00 87.06 87 THR A N 1
ATOM 709 C CA . THR A 1 87 ? 19.633 1.528 -5.116 1.00 87.06 87 THR A CA 1
ATOM 710 C C . THR A 1 87 ? 18.106 1.509 -5.131 1.00 87.06 87 THR A C 1
ATOM 712 O O . THR A 1 87 ? 17.490 1.783 -4.105 1.00 87.06 87 THR A O 1
ATOM 715 N N . LEU A 1 88 ? 17.487 1.117 -6.250 1.00 84.19 88 LEU A N 1
ATOM 716 C CA . LEU A 1 88 ? 16.025 1.032 -6.361 1.00 84.19 88 LEU A CA 1
ATOM 717 C C . LEU A 1 88 ? 15.419 -0.003 -5.402 1.00 84.19 88 LEU A C 1
ATOM 719 O O . LEU A 1 88 ? 14.353 0.232 -4.837 1.00 84.19 88 LEU A O 1
ATOM 723 N N . GLU A 1 89 ? 16.080 -1.146 -5.220 1.00 85.75 89 GLU A N 1
ATOM 724 C CA . GLU A 1 89 ? 15.660 -2.177 -4.264 1.00 85.75 89 GLU A CA 1
ATOM 725 C C . GLU A 1 89 ? 15.774 -1.695 -2.818 1.00 85.75 89 GLU A C 1
ATOM 727 O O . GLU A 1 89 ? 14.864 -1.920 -2.022 1.00 85.75 89 GLU A O 1
ATOM 732 N N . LYS A 1 90 ? 16.861 -0.994 -2.482 1.00 85.19 90 LYS A N 1
ATOM 733 C CA . LYS A 1 90 ? 17.053 -0.415 -1.151 1.00 85.19 90 LYS A CA 1
ATOM 734 C C . LYS A 1 90 ? 15.974 0.622 -0.823 1.00 85.19 90 LYS A C 1
ATOM 736 O O . LYS A 1 90 ? 15.404 0.560 0.261 1.00 85.19 90 LYS A O 1
ATOM 741 N N . GLU A 1 91 ? 15.665 1.529 -1.750 1.00 82.50 91 GLU A N 1
ATOM 742 C CA . GLU A 1 91 ? 14.588 2.514 -1.566 1.00 82.50 91 GLU A CA 1
ATOM 743 C C . GLU A 1 91 ? 13.233 1.841 -1.315 1.00 82.50 91 GLU A C 1
ATOM 745 O O . GLU A 1 91 ? 12.479 2.264 -0.445 1.00 82.50 91 GLU A O 1
ATOM 750 N N . GLU A 1 92 ? 12.914 0.776 -2.054 1.00 82.81 92 GLU A N 1
ATOM 751 C CA . GLU A 1 92 ? 11.661 0.037 -1.866 1.00 82.81 92 GLU A CA 1
ATOM 752 C C . GLU A 1 92 ? 11.600 -0.652 -0.496 1.00 82.81 92 GLU A C 1
ATOM 754 O O . GLU A 1 92 ? 10.564 -0.615 0.170 1.00 82.81 92 GLU A O 1
ATOM 759 N N . GLN A 1 93 ? 12.716 -1.227 -0.039 1.00 76.31 93 GLN A N 1
ATOM 760 C CA . GLN A 1 93 ? 12.814 -1.801 1.303 1.00 76.31 93 GLN A CA 1
ATOM 761 C C . GLN A 1 93 ? 12.634 -0.739 2.393 1.00 76.31 93 GLN A C 1
ATOM 763 O O . GLN A 1 93 ? 11.923 -0.984 3.367 1.00 76.31 93 GLN A O 1
ATOM 768 N N . GLU A 1 94 ? 13.243 0.438 2.239 1.00 81.00 94 GLU A N 1
ATOM 769 C CA . GLU A 1 94 ? 13.099 1.558 3.176 1.00 81.00 94 GLU A CA 1
ATOM 770 C C . GLU A 1 94 ? 11.654 2.077 3.223 1.00 81.00 94 GLU A C 1
ATOM 772 O O . GLU A 1 94 ? 11.085 2.162 4.313 1.00 81.00 94 GLU A O 1
ATOM 777 N N . GLU A 1 95 ? 11.020 2.307 2.066 1.00 78.62 95 GLU A N 1
ATOM 778 C CA . GLU A 1 95 ? 9.606 2.705 1.974 1.00 78.62 95 GLU A CA 1
ATOM 779 C C . GLU A 1 95 ? 8.677 1.672 2.641 1.00 78.62 95 GLU A C 1
ATOM 781 O O . GLU A 1 95 ? 7.696 2.028 3.302 1.00 78.62 95 GLU A O 1
ATOM 786 N N . GLN A 1 96 ? 8.962 0.376 2.480 1.00 74.44 96 GLN A N 1
ATOM 787 C CA . GLN A 1 96 ? 8.157 -0.693 3.068 1.00 74.44 96 GLN A CA 1
ATOM 788 C C . GLN A 1 96 ? 8.372 -0.819 4.581 1.00 74.44 96 GLN A C 1
ATOM 790 O O . GLN A 1 96 ? 7.402 -0.983 5.326 1.00 74.44 96 GLN A O 1
ATOM 795 N N . MET A 1 97 ? 9.612 -0.688 5.059 1.00 70.50 97 MET A N 1
ATOM 796 C CA . MET A 1 97 ? 9.914 -0.618 6.492 1.00 70.50 97 MET A CA 1
ATOM 797 C C . MET A 1 97 ? 9.243 0.588 7.157 1.00 70.50 97 MET A C 1
ATOM 799 O O . MET A 1 97 ? 8.697 0.445 8.249 1.00 70.50 97 MET A O 1
ATOM 803 N N . GLU A 1 98 ? 9.245 1.758 6.516 1.00 71.62 98 GLU A N 1
ATOM 804 C CA . GLU A 1 98 ? 8.609 2.971 7.040 1.00 71.62 98 GLU A CA 1
ATOM 805 C C . GLU A 1 98 ? 7.082 2.835 7.114 1.00 71.62 98 GLU A C 1
ATOM 807 O O . GLU A 1 98 ? 6.493 3.104 8.162 1.00 71.62 98 GLU A O 1
ATOM 812 N N . LYS A 1 99 ? 6.438 2.307 6.063 1.00 70.75 99 LYS A N 1
ATOM 813 C CA . LYS A 1 99 ? 4.995 1.992 6.081 1.00 70.75 99 LYS A CA 1
ATOM 814 C C . LYS A 1 99 ? 4.627 1.006 7.186 1.00 70.75 99 LYS A C 1
ATOM 816 O O . LYS A 1 99 ? 3.594 1.162 7.832 1.00 70.75 99 LYS A O 1
ATOM 821 N N . THR A 1 100 ? 5.480 0.009 7.417 1.00 71.50 100 THR A N 1
ATOM 822 C CA . THR A 1 100 ? 5.263 -0.998 8.463 1.00 71.50 100 THR A CA 1
ATOM 823 C C . THR A 1 100 ? 5.390 -0.368 9.849 1.00 71.50 100 THR A C 1
ATOM 825 O O . THR A 1 100 ? 4.512 -0.556 10.683 1.00 71.50 100 THR A O 1
ATOM 828 N N . LYS A 1 101 ? 6.419 0.458 10.083 1.00 72.81 101 LYS A N 1
ATOM 829 C CA . LYS A 1 101 ? 6.580 1.214 11.338 1.00 72.81 101 LYS A CA 1
ATOM 830 C C . LYS A 1 101 ? 5.385 2.122 11.619 1.00 72.81 101 LYS A C 1
ATOM 832 O O . LYS A 1 101 ? 4.851 2.078 12.720 1.00 72.81 101 LYS A O 1
ATOM 837 N N . LEU A 1 102 ? 4.928 2.883 10.624 1.00 69.44 102 LEU A N 1
ATOM 838 C CA . LEU A 1 102 ? 3.774 3.773 10.772 1.00 69.44 102 LEU A CA 1
ATOM 839 C C . LEU A 1 102 ? 2.481 2.995 11.086 1.00 69.44 102 LEU A C 1
ATOM 841 O O . LEU A 1 102 ? 1.654 3.450 11.879 1.00 69.44 102 LEU A O 1
ATOM 845 N N . SER A 1 103 ? 2.322 1.804 10.499 1.00 78.56 103 SER A N 1
ATOM 846 C CA . SER A 1 103 ? 1.220 0.883 10.803 1.00 78.56 103 SER A CA 1
ATOM 847 C C . SER A 1 103 ? 1.287 0.368 12.246 1.00 78.56 103 SER A C 1
ATOM 849 O O . SER A 1 103 ? 0.283 0.406 12.957 1.00 78.56 103 SER A O 1
ATOM 851 N N . GLU A 1 104 ? 2.465 -0.055 12.712 1.00 79.25 104 GLU A N 1
ATOM 852 C CA . GLU A 1 104 ? 2.666 -0.536 14.086 1.00 79.25 104 GLU A CA 1
ATOM 853 C C . GLU A 1 104 ? 2.468 0.573 15.131 1.00 79.25 104 GLU A C 1
ATOM 855 O O . GLU A 1 104 ? 1.809 0.356 16.148 1.00 79.25 104 GLU A O 1
ATOM 860 N N . GLU A 1 105 ? 2.955 1.789 14.872 1.00 78.31 105 GLU A N 1
ATOM 861 C CA . GLU A 1 105 ? 2.730 2.950 15.743 1.00 78.31 105 GLU A CA 1
ATOM 862 C C . GLU A 1 105 ? 1.239 3.296 15.852 1.00 78.31 105 GLU A C 1
ATOM 864 O O . GLU A 1 105 ? 0.723 3.518 16.952 1.00 78.31 105 GLU A O 1
ATOM 869 N N . SER A 1 106 ? 0.526 3.275 14.723 1.00 77.44 106 SER A N 1
ATOM 870 C CA . SER A 1 106 ? -0.921 3.513 14.681 1.00 77.44 106 SER A CA 1
ATOM 871 C C . SER A 1 106 ? -1.684 2.444 15.468 1.00 77.44 106 SER A C 1
ATOM 873 O O . SER A 1 106 ? -2.535 2.766 16.303 1.00 77.44 106 SER A O 1
ATOM 875 N N . LYS A 1 107 ? -1.328 1.168 15.283 1.00 80.25 107 LYS A N 1
ATOM 876 C CA . LYS A 1 107 ? -1.895 0.033 16.025 1.00 80.25 107 LYS A CA 1
ATOM 877 C C . LYS A 1 107 ? -1.627 0.138 17.526 1.00 80.25 107 LYS A C 1
ATOM 879 O O . LYS A 1 107 ? -2.526 -0.094 18.342 1.00 80.25 107 LYS A O 1
ATOM 884 N N . MET A 1 108 ? -0.416 0.535 17.911 1.00 83.50 108 MET A N 1
ATOM 885 C CA . MET A 1 108 ? -0.038 0.723 19.310 1.00 83.50 108 MET A CA 1
ATOM 886 C C . MET A 1 108 ? -0.817 1.873 19.957 1.00 83.50 108 MET A C 1
ATOM 888 O O . MET A 1 108 ? -1.339 1.710 21.062 1.00 83.50 108 MET A O 1
ATOM 892 N N . ALA A 1 109 ? -0.984 3.000 19.261 1.00 82.12 109 ALA A N 1
ATOM 893 C CA . ALA A 1 109 ? -1.790 4.122 19.738 1.00 82.12 109 ALA A CA 1
ATOM 894 C C . ALA A 1 109 ? -3.266 3.732 19.946 1.00 82.12 109 ALA A C 1
ATOM 896 O O . ALA A 1 109 ? -3.852 4.054 20.987 1.00 82.12 109 ALA A O 1
ATOM 897 N N . LEU A 1 110 ? -3.854 2.988 19.002 1.00 80.00 110 LEU A N 1
ATOM 898 C CA . LEU A 1 110 ? -5.220 2.466 19.124 1.00 80.00 110 LEU A CA 1
ATOM 899 C C . LEU A 1 110 ? -5.356 1.496 20.304 1.00 80.00 110 LEU A C 1
ATOM 901 O O . LEU A 1 110 ? -6.312 1.595 21.073 1.00 80.00 110 LEU A O 1
ATOM 905 N N . THR A 1 111 ? -4.372 0.618 20.508 1.00 83.38 111 THR A N 1
ATOM 906 C CA . THR A 1 111 ? -4.353 -0.343 21.624 1.00 83.38 111 THR A CA 1
ATOM 907 C C . THR A 1 111 ? -4.280 0.361 22.980 1.00 83.38 111 THR A C 1
ATOM 909 O O . THR A 1 111 ? -5.052 0.051 23.890 1.00 83.38 111 THR A O 1
ATOM 912 N N . ILE A 1 112 ? -3.401 1.361 23.118 1.00 88.56 112 ILE A N 1
ATOM 913 C CA . ILE A 1 112 ? -3.314 2.190 24.331 1.00 88.56 112 ILE A CA 1
ATOM 914 C C . ILE A 1 112 ? -4.661 2.872 24.596 1.00 88.56 112 ILE A C 1
ATOM 916 O O . ILE A 1 112 ? -5.150 2.881 25.730 1.00 88.56 112 ILE A O 1
ATOM 920 N N . ARG A 1 113 ? -5.290 3.419 23.549 1.00 84.56 113 ARG A N 1
ATOM 921 C CA . ARG A 1 113 ? -6.588 4.086 23.665 1.00 84.56 113 ARG A CA 1
ATOM 922 C C . ARG A 1 113 ? -7.700 3.124 24.076 1.00 84.56 113 ARG A C 1
ATOM 924 O O . ARG A 1 113 ? -8.508 3.490 24.929 1.00 84.56 113 ARG A O 1
ATOM 931 N N . TYR A 1 114 ? -7.734 1.925 23.501 1.00 85.44 114 TYR A N 1
ATOM 932 C CA . TYR A 1 114 ? -8.676 0.866 23.855 1.00 85.44 114 TYR A CA 1
ATOM 933 C C . TYR A 1 114 ? -8.554 0.500 25.340 1.00 85.44 114 TYR A C 1
ATOM 935 O O . TYR A 1 114 ? -9.541 0.600 26.070 1.00 85.44 114 TYR A O 1
ATOM 943 N N . ASN A 1 115 ? -7.340 0.198 25.812 1.00 86.75 115 ASN A N 1
ATOM 944 C CA . ASN A 1 115 ? -7.090 -0.169 27.211 1.00 86.75 115 ASN A CA 1
ATOM 945 C C . ASN A 1 115 ? -7.522 0.942 28.178 1.00 86.75 115 ASN A C 1
ATOM 947 O O . ASN A 1 115 ? -8.215 0.682 29.157 1.00 86.75 115 ASN A O 1
ATOM 951 N N . PHE A 1 116 ? -7.216 2.204 27.857 1.00 90.88 116 PHE A N 1
ATOM 952 C CA . PHE A 1 116 ? -7.661 3.346 28.659 1.00 90.88 116 PHE A CA 1
ATOM 953 C C . PHE A 1 116 ? -9.194 3.432 28.789 1.00 90.88 116 PHE A C 1
ATOM 955 O O . PHE A 1 116 ? -9.715 3.770 29.855 1.00 90.88 116 PHE A O 1
ATOM 962 N N . LEU A 1 117 ? -9.937 3.159 27.711 1.00 79.31 117 LEU A N 1
ATOM 963 C CA . LEU A 1 117 ? -11.403 3.192 27.744 1.00 79.31 117 LEU A CA 1
ATOM 964 C C . LEU A 1 117 ? -11.990 2.010 28.517 1.00 79.31 117 LEU A C 1
ATOM 966 O O . LEU A 1 117 ? -12.972 2.207 29.235 1.00 79.31 117 LEU A O 1
ATOM 970 N N . VAL A 1 118 ? -11.385 0.825 28.411 1.00 81.88 118 VAL A N 1
ATOM 971 C CA . VAL A 1 118 ? -11.762 -0.354 29.206 1.00 81.88 118 VAL A CA 1
ATOM 972 C C . VAL A 1 118 ? -11.580 -0.065 30.697 1.00 81.88 118 VAL A C 1
ATOM 974 O O . VAL A 1 118 ? -12.545 -0.182 31.452 1.00 81.88 118 VAL A O 1
ATOM 977 N N . ASP A 1 119 ? -10.420 0.451 31.108 1.00 89.50 119 ASP A N 1
ATOM 978 C CA . ASP A 1 119 ? -10.158 0.843 32.500 1.00 89.50 119 ASP A CA 1
ATOM 979 C C . ASP A 1 119 ? -11.172 1.878 33.009 1.00 89.50 119 ASP A C 1
ATOM 981 O O . ASP A 1 119 ? -11.658 1.815 34.144 1.00 89.50 119 ASP A O 1
ATOM 985 N N . LYS A 1 120 ? -11.509 2.870 32.171 1.00 86.94 120 LYS A N 1
ATOM 986 C CA . LYS A 1 120 ? -12.518 3.879 32.512 1.00 86.94 120 LYS A CA 1
ATOM 987 C C . LYS A 1 120 ? -13.898 3.239 32.698 1.00 86.94 120 LYS A C 1
ATOM 989 O O . LYS A 1 120 ? -14.602 3.577 33.652 1.00 86.94 120 LYS A O 1
ATOM 994 N N . MET A 1 121 ? -14.278 2.321 31.812 1.00 81.69 121 MET A N 1
ATOM 995 C CA . MET A 1 121 ? -15.541 1.589 31.883 1.00 81.69 121 MET A CA 1
ATOM 996 C C . MET A 1 121 ? -15.629 0.760 33.171 1.00 81.69 121 MET A C 1
ATOM 998 O O . MET A 1 121 ? -16.653 0.808 33.852 1.00 81.69 121 MET A O 1
ATOM 1002 N N . GLU A 1 122 ? -14.566 0.051 33.549 1.00 89.06 122 GLU A N 1
ATOM 1003 C CA . GLU A 1 122 ? -14.522 -0.738 34.787 1.00 89.06 122 GLU A CA 1
ATOM 1004 C C . GLU A 1 122 ? -14.694 0.130 36.038 1.00 89.06 122 GLU A C 1
ATOM 1006 O O . GLU A 1 122 ? -15.484 -0.206 36.926 1.00 89.06 122 GLU A O 1
ATOM 1011 N N . LYS A 1 123 ? -14.039 1.297 36.082 1.00 90.69 123 LYS A N 1
ATOM 1012 C CA . LYS A 1 123 ? -14.212 2.271 37.175 1.00 90.69 123 LYS A CA 1
ATOM 1013 C C . LYS A 1 123 ? -15.659 2.752 37.288 1.00 90.69 123 LYS A C 1
ATOM 1015 O O . LYS A 1 123 ? -16.182 2.843 38.398 1.00 90.69 123 LYS A O 1
ATOM 1020 N N . ILE A 1 124 ? -16.325 3.027 36.164 1.00 81.94 124 ILE A N 1
ATOM 1021 C CA . ILE A 1 124 ? -17.740 3.434 36.164 1.00 81.94 124 ILE A CA 1
ATOM 1022 C C . ILE A 1 124 ? -18.642 2.276 36.603 1.00 81.94 124 ILE A C 1
ATOM 1024 O O . ILE A 1 124 ? -19.527 2.491 37.429 1.00 81.94 124 ILE A O 1
ATOM 1028 N N . LYS A 1 125 ? -18.406 1.047 36.118 1.00 85.25 125 LYS A N 1
ATOM 1029 C CA . LYS A 1 125 ? -19.161 -0.148 36.543 1.00 85.25 125 LYS A CA 1
ATOM 1030 C C . LYS A 1 125 ? -19.064 -0.361 38.053 1.00 85.25 125 LYS A C 1
ATOM 1032 O O . LYS A 1 125 ? -20.086 -0.600 38.693 1.00 85.25 125 LYS A O 1
ATOM 1037 N N . LYS A 1 126 ? -17.871 -0.206 38.632 1.00 88.56 126 LYS A N 1
ATOM 1038 C CA . LYS A 1 126 ? -17.663 -0.287 40.084 1.00 88.56 126 LYS A CA 1
ATOM 1039 C C . LYS A 1 126 ? -18.472 0.775 40.836 1.00 88.56 126 LYS A C 1
ATOM 1041 O O . LYS A 1 126 ? -19.277 0.424 41.693 1.00 88.56 126 LYS A O 1
ATOM 1046 N N . SER A 1 127 ? -18.350 2.044 40.442 1.00 82.94 127 SER A N 1
ATOM 1047 C CA . SER A 1 127 ? -19.133 3.142 41.029 1.00 82.94 127 SER A CA 1
ATOM 1048 C C . SER A 1 127 ? -20.645 2.926 40.902 1.00 82.94 127 SER A C 1
ATOM 1050 O O . SER A 1 127 ? -21.404 3.300 41.796 1.00 82.94 127 SER A O 1
ATOM 1052 N N . LEU A 1 128 ? -21.107 2.321 39.803 1.00 82.50 128 LEU A N 1
ATOM 1053 C CA . LEU A 1 128 ? -22.515 1.984 39.607 1.00 82.50 128 LEU A CA 1
ATOM 1054 C C . LEU A 1 128 ? -22.984 0.931 40.622 1.00 82.50 128 LEU A C 1
ATOM 1056 O O . LEU A 1 128 ? -24.031 1.126 41.238 1.00 82.50 128 LEU A O 1
ATOM 1060 N N . MET A 1 129 ? -22.212 -0.146 40.812 1.00 79.50 129 MET A N 1
ATOM 1061 C CA . MET A 1 129 ? -22.522 -1.200 41.789 1.00 79.50 129 MET A CA 1
ATOM 1062 C C . MET A 1 129 ? -22.583 -0.642 43.214 1.00 79.50 129 MET A C 1
ATOM 1064 O O . MET A 1 129 ? -23.554 -0.893 43.930 1.00 79.50 129 MET A O 1
ATOM 1068 N N . ASP A 1 130 ? -21.607 0.186 43.594 1.00 80.81 130 ASP A N 1
ATOM 1069 C CA . ASP A 1 130 ? -21.560 0.809 44.920 1.00 80.81 130 ASP A CA 1
ATOM 1070 C C . ASP A 1 130 ? -22.807 1.677 45.177 1.00 80.81 130 ASP A C 1
ATOM 1072 O O . ASP A 1 130 ? -23.416 1.616 46.245 1.00 80.81 130 ASP A O 1
ATOM 1076 N N . ASN A 1 131 ? -23.256 2.444 44.176 1.00 73.94 131 ASN A N 1
ATOM 1077 C CA . ASN A 1 131 ? -24.417 3.331 44.309 1.00 73.94 131 ASN A CA 1
ATOM 1078 C C . ASN A 1 131 ? -25.775 2.615 44.221 1.00 73.94 131 ASN A C 1
ATOM 1080 O O . ASN A 1 131 ? -26.759 3.112 44.779 1.00 73.94 131 ASN A O 1
ATOM 1084 N N . GLN A 1 132 ? -25.855 1.468 43.543 1.00 70.62 132 GLN A N 1
ATOM 1085 C CA . GLN A 1 132 ? -27.077 0.659 43.468 1.00 70.62 132 GLN A CA 1
ATOM 1086 C C . GLN A 1 132 ? -27.441 0.038 44.820 1.00 70.62 132 GLN A C 1
ATOM 1088 O O . GLN A 1 132 ? -28.614 0.044 45.191 1.00 70.62 132 GLN A O 1
ATOM 1093 N N . ASN A 1 133 ? -26.445 -0.386 45.601 1.00 64.62 133 ASN A N 1
ATOM 1094 C CA . ASN A 1 133 ? -26.634 -0.982 46.932 1.00 64.62 133 ASN A CA 1
ATOM 1095 C C . ASN A 1 133 ? -27.150 0.007 48.000 1.00 64.62 133 ASN A C 1
ATOM 1097 O O . ASN A 1 133 ? -27.457 -0.375 49.125 1.00 64.62 133 ASN A O 1
ATOM 1101 N N . LEU A 1 134 ? -27.257 1.290 47.648 1.00 60.38 134 LEU A N 1
ATOM 1102 C CA . LEU A 1 134 ? -27.531 2.413 48.543 1.00 60.38 134 LEU A CA 1
ATOM 1103 C C . LEU A 1 134 ? -28.791 3.209 48.120 1.00 60.38 134 LEU A C 1
ATOM 1105 O O . LEU A 1 134 ? -29.080 4.281 48.660 1.00 60.38 134 LEU A O 1
ATOM 1109 N N . ALA A 1 135 ? -29.544 2.747 47.120 1.00 56.09 135 ALA A N 1
ATOM 1110 C CA . ALA A 1 135 ? -30.580 3.528 46.443 1.00 56.09 135 ALA A CA 1
ATOM 1111 C C . ALA A 1 135 ? -31.867 3.748 47.277 1.00 56.09 135 ALA A C 1
ATOM 1113 O O . ALA A 1 135 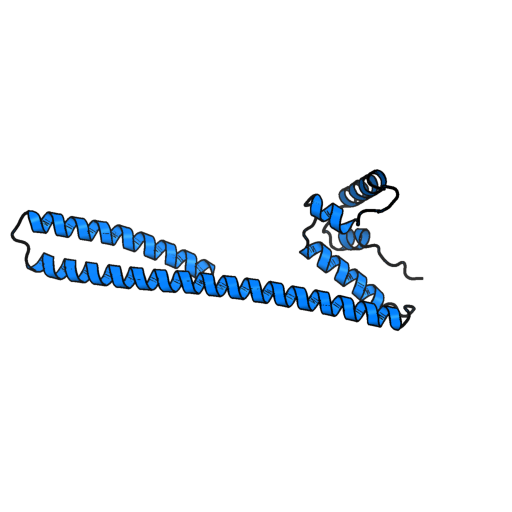? -32.841 3.016 47.138 1.00 56.09 135 ALA A O 1
ATOM 1114 N N . GLN A 1 136 ? -31.911 4.816 48.085 1.00 59.53 136 GLN A N 1
ATOM 1115 C CA . GLN A 1 136 ? -33.139 5.291 48.755 1.00 59.53 136 GLN A CA 1
ATOM 1116 C C . GLN A 1 136 ? -33.586 6.713 48.343 1.00 59.53 136 GLN A C 1
ATOM 1118 O O . GLN A 1 136 ? -34.663 7.146 48.738 1.00 59.53 136 GLN A O 1
ATOM 1123 N N . THR A 1 137 ? -32.827 7.446 47.512 1.00 71.94 137 THR A N 1
ATOM 1124 C CA . THR A 1 137 ? -33.140 8.849 47.152 1.00 71.94 137 THR A CA 1
ATOM 1125 C C . THR A 1 137 ? -33.249 9.092 45.641 1.00 71.94 137 THR A C 1
ATOM 1127 O O . THR A 1 137 ? -32.568 8.457 44.834 1.00 71.94 137 THR A O 1
ATOM 1130 N N . ASN A 1 138 ? -34.087 10.060 45.239 1.00 72.25 138 ASN A N 1
ATOM 1131 C CA . ASN A 1 138 ? -34.279 10.452 43.831 1.00 72.25 138 ASN A CA 1
ATOM 1132 C C . ASN A 1 138 ? -32.987 10.963 43.166 1.00 72.25 138 ASN A C 1
ATOM 1134 O O . ASN A 1 138 ? -32.764 10.708 41.986 1.00 72.25 138 ASN A O 1
ATOM 1138 N N . PHE A 1 139 ? -32.096 11.603 43.929 1.00 70.69 139 PHE A N 1
ATOM 1139 C CA . PHE A 1 139 ? -30.790 12.055 43.439 1.00 70.69 139 PHE A CA 1
ATOM 1140 C C . PHE A 1 139 ? -29.900 10.886 42.981 1.00 70.69 139 PHE A C 1
ATOM 1142 O O . PHE A 1 139 ? -29.291 10.942 41.914 1.00 70.69 139 PHE A O 1
ATOM 1149 N N . ARG A 1 140 ? -29.890 9.773 43.733 1.00 72.31 140 ARG A N 1
ATOM 1150 C CA . ARG A 1 140 ? -29.135 8.564 43.358 1.00 72.31 140 ARG A CA 1
ATOM 1151 C C . ARG A 1 140 ? -29.671 7.915 42.082 1.00 72.31 140 ARG A C 1
ATOM 1153 O O . ARG A 1 140 ? -28.878 7.422 41.288 1.00 72.31 140 ARG A O 1
ATOM 1160 N N . LYS A 1 141 ? -30.987 7.963 41.837 1.00 76.12 141 LYS A N 1
ATOM 1161 C CA . LYS A 1 141 ? -31.586 7.451 40.589 1.00 76.12 141 LYS A CA 1
ATOM 1162 C C . LYS A 1 141 ? -31.073 8.205 39.356 1.00 76.12 141 LYS A C 1
ATOM 1164 O O . LYS A 1 141 ? -30.726 7.567 38.367 1.00 76.12 141 LYS A O 1
ATOM 1169 N N . ILE A 1 142 ? -30.969 9.535 39.437 1.00 80.19 142 ILE A N 1
ATOM 1170 C CA . ILE A 1 142 ? -30.424 10.376 38.355 1.00 80.19 142 ILE A CA 1
ATOM 1171 C C . ILE A 1 142 ? -28.941 10.060 38.125 1.00 80.19 142 ILE A C 1
ATOM 1173 O O . ILE A 1 142 ? -28.523 9.855 36.987 1.00 80.19 142 ILE A O 1
ATOM 1177 N N . LEU A 1 143 ? -28.155 9.947 39.201 1.00 74.50 143 LEU A N 1
ATOM 1178 C CA . LEU A 1 143 ? -26.731 9.614 39.116 1.00 74.50 143 LEU A CA 1
ATOM 1179 C C . LEU A 1 143 ? -26.497 8.243 38.454 1.00 74.50 143 LEU A C 1
ATOM 1181 O O . LEU A 1 143 ? -25.675 8.123 37.547 1.00 74.50 143 LEU A O 1
ATOM 1185 N N . ILE A 1 144 ? -27.266 7.225 38.854 1.00 75.44 144 ILE A N 1
ATOM 1186 C CA . ILE A 1 144 ? -27.229 5.885 38.247 1.00 75.44 144 ILE A CA 1
ATOM 1187 C C . ILE A 1 144 ? -27.572 5.955 36.754 1.00 75.44 144 ILE A C 1
ATOM 1189 O O . ILE A 1 144 ? -26.921 5.289 35.951 1.00 75.44 144 ILE A O 1
ATOM 1193 N N . GLN A 1 145 ? -28.569 6.755 36.363 1.00 80.56 145 GLN A N 1
ATOM 1194 C CA . GLN A 1 145 ? -28.940 6.895 34.955 1.00 80.56 145 GLN A CA 1
ATOM 1195 C C . GLN A 1 145 ? -27.831 7.563 34.129 1.00 80.56 145 GLN A C 1
ATOM 1197 O O . GLN A 1 145 ? -27.544 7.109 33.022 1.00 80.56 145 GLN A O 1
ATOM 1202 N N . ASN A 1 146 ? -27.156 8.576 34.675 1.00 78.75 146 ASN A N 1
ATOM 1203 C CA . ASN A 1 146 ? -26.025 9.225 34.008 1.00 78.75 146 ASN A CA 1
ATOM 1204 C C . ASN A 1 146 ? -24.861 8.252 33.781 1.00 78.75 146 ASN A C 1
ATOM 1206 O O . ASN A 1 146 ? -24.335 8.184 32.672 1.00 78.75 146 ASN A O 1
ATOM 1210 N N . TYR A 1 147 ? -24.511 7.440 34.784 1.00 76.88 147 TYR A N 1
ATOM 1211 C CA . TYR A 1 147 ? -23.478 6.411 34.628 1.00 76.88 147 TYR A CA 1
ATOM 1212 C C . TYR A 1 147 ? -23.854 5.343 33.595 1.00 76.88 147 TYR A C 1
ATOM 1214 O O . TYR A 1 147 ? -22.996 4.913 32.827 1.0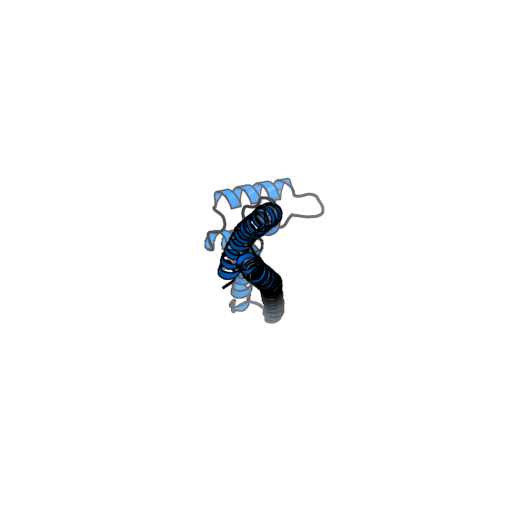0 76.88 147 TYR A O 1
ATOM 1222 N N . LYS A 1 148 ? -25.128 4.933 33.528 1.00 80.94 148 LYS A N 1
ATOM 1223 C CA . LYS A 1 148 ? -25.607 4.012 32.481 1.00 80.94 148 LYS A CA 1
ATOM 1224 C C . LYS A 1 148 ? -25.446 4.606 31.082 1.00 80.94 148 LYS A C 1
ATOM 1226 O O . LYS A 1 148 ? -24.981 3.913 30.184 1.00 80.94 148 LYS A O 1
ATOM 1231 N N . ASN A 1 149 ? -25.792 5.880 30.905 1.00 82.81 149 ASN A N 1
ATOM 1232 C CA . ASN A 1 149 ? -25.635 6.560 29.620 1.00 82.81 149 ASN A CA 1
ATOM 1233 C C . ASN A 1 149 ? -24.151 6.669 29.224 1.00 82.81 149 ASN A C 1
ATOM 1235 O O . ASN A 1 149 ? -23.803 6.408 28.075 1.00 82.81 149 ASN A O 1
ATOM 1239 N N . GLU A 1 150 ? -23.268 6.995 30.174 1.00 84.94 150 GLU A N 1
ATOM 1240 C CA . GLU A 1 150 ? -21.823 7.052 29.919 1.00 84.94 150 GLU A CA 1
ATOM 1241 C C . GLU A 1 150 ? -21.243 5.673 29.555 1.00 84.94 150 GLU A C 1
ATOM 1243 O O . GLU A 1 150 ? -20.394 5.588 28.668 1.00 84.94 150 GLU A O 1
ATOM 1248 N N . LEU A 1 151 ? -21.731 4.591 30.176 1.00 81.25 151 LEU A N 1
ATOM 1249 C CA . LEU A 1 151 ? -21.338 3.220 29.829 1.00 81.25 151 LEU A CA 1
ATOM 1250 C C . LEU A 1 151 ? -21.699 2.859 28.388 1.00 81.25 151 LEU A C 1
ATOM 1252 O O . LEU A 1 151 ? -20.837 2.368 27.667 1.00 81.25 151 LEU A O 1
ATOM 1256 N N . ILE A 1 152 ? -22.924 3.158 27.950 1.00 85.12 152 ILE A N 1
ATOM 1257 C CA . ILE A 1 152 ? -23.375 2.879 26.576 1.00 85.12 152 ILE A CA 1
ATOM 1258 C C . ILE A 1 152 ? -22.474 3.586 25.554 1.00 85.12 152 ILE A C 1
ATOM 1260 O O . ILE A 1 152 ? -22.075 3.000 24.547 1.00 85.12 152 ILE A O 1
ATOM 1264 N N . GLU A 1 153 ? -22.122 4.847 25.807 1.00 87.00 153 GLU A N 1
ATOM 1265 C CA . GLU A 1 153 ? -21.245 5.607 24.913 1.00 87.00 153 GLU A CA 1
ATOM 1266 C C . GLU A 1 153 ? -19.801 5.089 24.913 1.00 87.00 153 GLU A C 1
ATOM 1268 O O . GLU A 1 153 ? -19.135 5.110 23.874 1.00 87.00 153 GLU A O 1
ATOM 1273 N N . LEU A 1 154 ? -19.302 4.597 26.050 1.00 80.44 154 LEU A N 1
ATOM 1274 C CA . LEU A 1 154 ? -17.992 3.947 26.116 1.00 80.44 154 LEU A CA 1
ATOM 1275 C C . LEU A 1 154 ? -17.981 2.607 25.379 1.00 80.44 154 LEU A C 1
ATOM 1277 O O . LEU A 1 154 ? -17.046 2.356 24.623 1.00 80.44 154 LEU A O 1
ATOM 1281 N N . GLU A 1 155 ? -19.019 1.786 25.533 1.00 82.62 155 GLU A N 1
ATOM 1282 C CA . GLU A 1 155 ? -19.146 0.494 24.849 1.00 82.62 155 GLU A CA 1
ATOM 1283 C C . GLU A 1 155 ? -19.127 0.665 23.326 1.00 82.62 155 GLU A C 1
ATOM 1285 O O . GLU A 1 155 ? -18.369 -0.025 22.643 1.00 82.62 155 GLU A O 1
ATOM 1290 N N . LYS A 1 156 ? -19.855 1.654 22.789 1.00 87.75 156 LYS A N 1
ATOM 1291 C CA . LYS A 1 156 ? -19.804 1.992 21.354 1.00 87.75 156 LYS A CA 1
ATOM 1292 C C . LYS A 1 156 ? -18.388 2.342 20.893 1.00 87.75 156 LYS A C 1
ATOM 1294 O O . LYS A 1 156 ? -17.928 1.822 19.880 1.00 87.75 156 LYS A O 1
ATOM 1299 N N . LYS A 1 157 ? -17.681 3.200 21.639 1.00 83.62 157 LYS A N 1
ATOM 1300 C CA . LYS A 1 157 ? -16.309 3.622 21.297 1.00 83.62 157 LYS A CA 1
ATOM 1301 C C . LYS A 1 157 ? -15.318 2.462 21.346 1.00 83.62 157 LYS A C 1
ATOM 1303 O O . LYS A 1 157 ? -14.441 2.384 20.493 1.00 83.62 157 LYS A O 1
ATOM 1308 N N . ILE A 1 158 ? -15.465 1.571 22.324 1.00 81.06 158 ILE A N 1
ATOM 1309 C CA . ILE A 1 158 ? -14.646 0.363 22.462 1.00 81.06 158 ILE A CA 1
ATOM 1310 C C . ILE A 1 158 ? -14.873 -0.575 21.271 1.00 81.06 158 ILE A C 1
ATOM 1312 O O . ILE A 1 158 ? -13.900 -1.055 20.700 1.00 81.06 158 ILE A O 1
ATOM 1316 N N . ILE A 1 159 ? -16.128 -0.796 20.862 1.00 85.12 159 ILE A N 1
ATOM 1317 C CA . ILE A 1 159 ? -16.458 -1.633 19.695 1.00 85.12 159 ILE A CA 1
ATOM 1318 C C . ILE A 1 159 ? -15.856 -1.049 18.413 1.00 85.12 159 ILE A C 1
ATOM 1320 O O . ILE A 1 159 ? -15.236 -1.784 17.652 1.00 85.12 159 ILE A O 1
ATOM 1324 N N . MET A 1 160 ? -15.990 0.262 18.192 1.00 81.75 160 MET A N 1
ATOM 1325 C CA . MET A 1 160 ? -15.394 0.919 17.022 1.00 81.75 160 MET A CA 1
ATOM 1326 C C . MET A 1 160 ? -13.873 0.749 16.995 1.00 81.75 160 MET A C 1
ATOM 1328 O O . MET A 1 160 ? -13.337 0.260 16.009 1.00 81.75 160 MET A O 1
ATOM 1332 N N . LEU A 1 161 ? -13.191 1.052 18.103 1.00 79.56 161 LEU A N 1
ATOM 1333 C CA . LEU A 1 161 ? -11.735 0.906 18.190 1.00 79.56 161 LEU A CA 1
ATOM 1334 C C . LEU A 1 161 ? -11.275 -0.542 18.030 1.00 79.56 161 LEU A C 1
ATOM 1336 O O . LEU A 1 161 ? -10.222 -0.779 17.450 1.00 79.56 161 LEU A O 1
ATOM 1340 N N . LYS A 1 162 ? -12.040 -1.510 18.540 1.00 80.00 162 LYS A N 1
ATOM 1341 C CA . LYS A 1 162 ? -11.735 -2.928 18.351 1.00 80.00 162 LYS A CA 1
ATOM 1342 C C . LYS A 1 162 ? -11.768 -3.297 16.866 1.00 80.00 162 LYS A C 1
ATOM 1344 O O . LYS A 1 162 ? -10.824 -3.918 16.391 1.00 80.00 162 LYS A O 1
ATOM 1349 N N . ASN A 1 163 ? -12.800 -2.863 16.143 1.00 79.62 163 ASN A N 1
ATOM 1350 C CA . ASN A 1 163 ? -12.902 -3.085 14.701 1.00 79.62 163 ASN A CA 1
ATOM 1351 C C . ASN A 1 163 ? -11.765 -2.385 13.942 1.00 79.62 163 ASN A C 1
ATOM 1353 O O . ASN A 1 163 ? -11.202 -2.969 13.022 1.00 79.62 163 ASN A O 1
ATOM 1357 N N . ASP A 1 164 ? -11.404 -1.163 14.341 1.00 78.50 164 ASP A N 1
ATOM 1358 C CA . ASP A 1 164 ? -10.292 -0.431 13.731 1.00 78.50 164 ASP A CA 1
ATOM 1359 C C . ASP A 1 164 ? -8.966 -1.177 13.945 1.00 78.50 164 ASP A C 1
ATOM 1361 O O . ASP A 1 164 ? -8.206 -1.338 13.000 1.00 78.50 164 ASP A O 1
ATOM 1365 N N . ILE A 1 165 ? -8.703 -1.704 15.149 1.00 76.81 165 ILE A N 1
ATOM 1366 C CA . ILE A 1 165 ? -7.509 -2.521 15.442 1.00 76.81 165 ILE A CA 1
ATOM 1367 C C . ILE A 1 165 ? -7.496 -3.810 14.610 1.00 76.81 165 ILE A C 1
ATOM 1369 O O . ILE A 1 165 ? -6.438 -4.198 14.116 1.00 76.81 165 ILE A O 1
ATOM 1373 N N . GLU A 1 166 ? -8.646 -4.469 14.444 1.00 78.94 166 GLU A N 1
ATOM 1374 C CA . GLU A 1 166 ? -8.776 -5.685 13.630 1.00 78.94 166 GLU A CA 1
ATOM 1375 C C . GLU A 1 166 ? -8.466 -5.435 12.146 1.00 78.94 166 GLU A C 1
ATOM 1377 O O . GLU A 1 166 ? -7.959 -6.335 11.489 1.00 78.94 166 GLU A O 1
ATOM 1382 N N . GLN A 1 167 ? -8.668 -4.219 11.624 1.00 76.25 167 GLN A N 1
ATOM 1383 C CA . GLN A 1 167 ? -8.252 -3.861 10.257 1.00 76.25 167 GLN A CA 1
ATOM 1384 C C . GLN A 1 167 ? -6.724 -3.759 10.085 1.00 76.25 167 GLN A C 1
ATOM 1386 O O . GLN A 1 167 ? -6.239 -3.767 8.954 1.00 76.25 167 GLN A O 1
ATOM 1391 N N . PHE A 1 168 ? -5.964 -3.680 11.184 1.00 67.75 168 PHE A N 1
ATOM 1392 C CA . PHE A 1 168 ? -4.493 -3.694 11.204 1.00 67.75 168 PHE A CA 1
ATOM 1393 C C . PHE A 1 168 ? -3.904 -5.073 11.587 1.00 67.75 168 PHE A C 1
ATOM 1395 O O . PHE A 1 168 ? -2.709 -5.164 11.900 1.00 67.75 168 PHE A O 1
ATOM 1402 N N . CYS A 1 169 ? -4.714 -6.136 11.645 1.00 57.88 169 CYS A N 1
ATOM 1403 C CA . CYS A 1 169 ? -4.303 -7.512 11.962 1.00 57.88 169 CYS A CA 1
ATOM 1404 C C . CYS A 1 169 ? -4.499 -8.433 10.756 1.00 57.88 169 CYS A C 1
ATOM 1406 O O . CYS A 1 169 ? -3.593 -9.265 10.537 1.00 57.88 169 CYS A O 1
#

Foldseek 3Di:
DPDQDDLLRLCVVVVLADPVLSVVLVVVLVVPDDPPDRDDSLVSCVVVVSHPPVSSLVSLLVSLVVLLPDPPHDPVSNVVSVVVNVVSVVVVVVVVVVVVVVLVVVLVVLVVVLVVLVVVLVVLVVVLVVLVVVPPDPVSVVVNVVSVVVNVVSVVVNVVSVVVSVVSD

Sequence (169 aa):
MQKRKFIGEILLDLGYIKDYDLQNILSEQKKLKNDDKLPLIGELLIEKNIITRKQLKEALKHSLLEIINDKEAKDFIKESTISTLKTLEKEEQEEQMEKTKLSEESKMALTIRYNFLVDKMEKIKKSLMDNQNLAQTNFRKILIQNYKNELIELEKKIIMLKNDIEQFC

Secondary structure (DSSP, 8-state):
-PPPPPHHHHHHHTTSS-HHHHHHHHH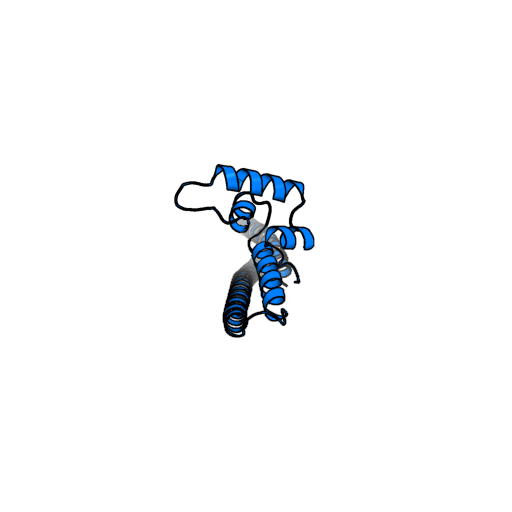HHHHT-BTTBPPPHHHHHHHTTSS-HHHHHHHHHHHHHHHHH-TTS-HHHHHHHHHHHHHHHHHHHHHHHHHHHHHHHHHHHHHHHHHHHHHHHHHHHHHHHHHHTT--SHHHHHHHHHHHHHHHHHHHHHHHHHHHHHTT-